Protein AF-A0A1W9TAX6-F1 (afdb_monomer)

Solvent-accessible surface area (backbone atoms only — not comparable to full-atom values): 4910 Å² total; per-residue (Å²): 118,70,64,48,60,50,52,51,51,52,51,38,55,73,51,62,48,62,41,82,57,29,85,76,37,65,71,49,41,49,52,48,48,50,50,46,39,50,47,42,65,31,92,88,66,28,56,60,71,92,80,44,52,73,70,52,48,50,52,50,30,51,52,52,43,54,49,43,63,69,45,45,76,43,75,78,28,89,76,67,66,84,77,124

Sequence (84 aa):
MKKVAVSLLETLKNEKLRIANWRKKEGTRDAVRQNIFDFLFDEKTGLPVENYKDDEVKMLSDCVFSHIYRAYPTVPSPYYEMAV

Structure (mmCIF, N/CA/C/O backbone):
data_AF-A0A1W9TAX6-F1
#
_entry.id   AF-A0A1W9TAX6-F1
#
loop_
_atom_site.group_PDB
_atom_site.id
_atom_site.type_symbol
_atom_site.label_atom_id
_atom_site.label_alt_id
_atom_site.label_comp_id
_atom_site.label_asym_id
_atom_site.label_entity_id
_atom_site.label_seq_id
_atom_site.pdbx_PDB_ins_code
_atom_site.Cartn_x
_atom_site.Cartn_y
_atom_site.Cartn_z
_atom_site.occupancy
_atom_site.B_iso_or_equiv
_atom_site.auth_seq_id
_atom_site.auth_comp_id
_atom_site.auth_asym_id
_atom_site.auth_atom_id
_atom_site.pdbx_PDB_model_num
ATOM 1 N N . MET A 1 1 ? -11.535 -6.430 8.074 1.00 51.84 1 MET A N 1
ATOM 2 C CA . MET A 1 1 ? -10.088 -6.157 8.235 1.00 51.84 1 MET A CA 1
ATOM 3 C C . MET A 1 1 ? -9.237 -6.690 7.076 1.00 51.84 1 MET A C 1
ATOM 5 O O . MET A 1 1 ? -8.583 -5.881 6.442 1.00 51.84 1 MET A O 1
ATOM 9 N N . LYS A 1 2 ? -9.288 -7.981 6.687 1.00 61.97 2 LYS A N 1
ATOM 10 C CA . LYS A 1 2 ? -8.472 -8.487 5.549 1.00 61.97 2 LYS A CA 1
ATOM 11 C C . LYS A 1 2 ? -8.809 -7.869 4.177 1.00 61.97 2 LYS A C 1
ATOM 13 O O . LYS A 1 2 ? -7.929 -7.734 3.341 1.00 61.97 2 LYS A O 1
ATOM 18 N N . LYS A 1 3 ? -10.067 -7.471 3.957 1.00 73.19 3 LYS A N 1
ATOM 19 C CA . LYS A 1 3 ? -10.554 -6.951 2.665 1.00 73.19 3 LYS A CA 1
ATOM 20 C C . LYS A 1 3 ? -9.867 -5.647 2.226 1.00 73.19 3 LYS A C 1
ATOM 22 O O . LYS A 1 3 ? -9.549 -5.519 1.053 1.00 73.19 3 LYS A O 1
ATOM 27 N N . VAL A 1 4 ? -9.589 -4.735 3.163 1.00 74.81 4 VAL A N 1
ATOM 28 C CA . VAL A 1 4 ? -8.911 -3.452 2.885 1.00 74.81 4 VAL A CA 1
ATOM 29 C C . VAL A 1 4 ? -7.478 -3.700 2.410 1.00 74.81 4 VAL A C 1
ATOM 31 O O . VAL A 1 4 ? -7.082 -3.215 1.358 1.00 74.81 4 VAL A O 1
ATOM 34 N N . ALA A 1 5 ? -6.732 -4.550 3.123 1.00 73.69 5 ALA A N 1
ATOM 35 C CA . ALA A 1 5 ? -5.362 -4.904 2.752 1.00 73.69 5 ALA A CA 1
ATOM 36 C C . ALA A 1 5 ? -5.278 -5.635 1.399 1.00 73.69 5 ALA A C 1
ATOM 38 O O . ALA A 1 5 ? -4.353 -5.393 0.626 1.00 73.69 5 ALA A O 1
ATOM 39 N N . VAL A 1 6 ? -6.243 -6.514 1.098 1.00 77.44 6 VAL A N 1
ATOM 40 C CA . VAL A 1 6 ? -6.323 -7.194 -0.205 1.00 77.44 6 VAL A CA 1
ATOM 41 C C . VAL A 1 6 ? -6.627 -6.193 -1.320 1.00 77.44 6 VAL A C 1
ATOM 43 O O . VAL A 1 6 ? -5.899 -6.174 -2.307 1.00 77.44 6 VAL A O 1
ATOM 46 N N . SER A 1 7 ? -7.613 -5.310 -1.131 1.00 82.31 7 SER A N 1
ATOM 47 C CA . SER A 1 7 ? -7.961 -4.287 -2.125 1.00 82.31 7 SER A CA 1
ATOM 48 C C . SER A 1 7 ? -6.791 -3.342 -2.404 1.00 82.31 7 SER A C 1
ATOM 50 O O . SER A 1 7 ? -6.499 -3.062 -3.562 1.00 82.31 7 SER A O 1
ATOM 52 N N . LEU A 1 8 ? -6.081 -2.903 -1.360 1.00 83.56 8 LEU A N 1
ATOM 53 C CA . LEU A 1 8 ? -4.872 -2.092 -1.493 1.00 83.56 8 LEU A CA 1
ATOM 54 C C . LEU A 1 8 ? -3.813 -2.806 -2.340 1.00 83.56 8 LEU A C 1
ATOM 56 O O . LEU A 1 8 ? -3.237 -2.231 -3.263 1.00 83.56 8 LEU A O 1
ATOM 60 N N . LEU A 1 9 ? -3.556 -4.079 -2.036 1.00 82.19 9 LEU A N 1
ATOM 61 C CA . LEU A 1 9 ? -2.570 -4.868 -2.762 1.00 82.19 9 LEU A CA 1
ATOM 62 C C . LEU A 1 9 ? -2.954 -5.040 -4.240 1.00 82.19 9 LEU A C 1
ATOM 64 O O . LEU A 1 9 ? -2.078 -4.985 -5.101 1.00 82.19 9 LEU A O 1
ATOM 68 N N . GLU A 1 10 ? -4.234 -5.241 -4.548 1.00 83.69 10 GLU A N 1
ATOM 69 C CA . GLU A 1 10 ? -4.735 -5.331 -5.924 1.00 83.69 10 GLU A CA 1
ATOM 70 C C . GLU A 1 10 ? -4.581 -4.013 -6.694 1.00 83.69 10 GLU A C 1
ATOM 72 O O . GLU A 1 10 ? -4.130 -4.032 -7.844 1.00 83.69 10 GLU A O 1
ATOM 77 N N . THR A 1 11 ? -4.868 -2.873 -6.057 1.00 85.00 11 THR A N 1
ATOM 78 C CA . THR A 1 11 ? -4.630 -1.538 -6.629 1.00 85.00 11 THR A CA 1
ATOM 79 C C . THR A 1 11 ? -3.147 -1.346 -6.948 1.00 85.00 11 THR A C 1
ATOM 81 O O . THR A 1 11 ? -2.769 -1.058 -8.086 1.00 85.00 11 THR A O 1
ATOM 84 N N . LEU A 1 12 ? -2.269 -1.630 -5.981 1.00 84.00 12 LEU A N 1
ATOM 85 C CA . LEU A 1 12 ? -0.822 -1.501 -6.159 1.00 84.00 12 LEU A CA 1
ATOM 86 C C . LEU A 1 12 ? -0.281 -2.421 -7.260 1.00 84.00 12 LEU A C 1
ATOM 88 O O . LEU A 1 12 ? 0.577 -1.998 -8.037 1.00 84.00 12 LEU A O 1
ATOM 92 N N . LYS A 1 13 ? -0.789 -3.657 -7.361 1.00 81.62 13 LYS A N 1
ATOM 93 C CA . LYS A 1 13 ? -0.438 -4.619 -8.421 1.00 81.62 13 LYS A CA 1
ATOM 94 C C . LYS A 1 13 ? -0.843 -4.147 -9.815 1.00 81.62 13 LYS A C 1
ATOM 96 O O . LYS A 1 13 ? -0.127 -4.444 -10.770 1.00 81.62 13 LYS A O 1
ATOM 101 N N . ASN A 1 14 ? -1.970 -3.449 -9.945 1.00 81.81 14 ASN A N 1
ATOM 102 C CA . ASN A 1 14 ? -2.447 -2.942 -11.232 1.00 81.81 14 ASN A CA 1
ATOM 103 C C . ASN A 1 14 ? -1.772 -1.635 -11.655 1.00 81.81 14 ASN A C 1
ATOM 105 O O . ASN A 1 14 ? -1.650 -1.388 -12.853 1.00 81.81 14 ASN A O 1
ATOM 109 N N . GLU A 1 15 ? -1.288 -0.840 -10.701 1.00 81.69 15 GLU A N 1
ATOM 110 C CA . GLU A 1 15 ? -0.690 0.465 -10.980 1.00 81.69 15 GLU A CA 1
ATOM 111 C C . GLU A 1 15 ? 0.819 0.495 -10.712 1.00 81.69 15 GLU A C 1
ATOM 113 O O . GLU A 1 15 ? 1.641 0.301 -11.610 1.00 81.69 15 GLU A O 1
ATOM 118 N N . LYS A 1 16 ? 1.211 0.774 -9.464 1.00 75.69 16 LYS A N 1
ATOM 119 C CA . LYS A 1 16 ? 2.575 1.195 -9.121 1.00 75.69 16 LYS A CA 1
ATOM 120 C C . LYS A 1 16 ? 3.597 0.061 -9.212 1.00 75.69 16 LYS A C 1
ATOM 122 O O . LYS A 1 16 ? 4.741 0.306 -9.589 1.00 75.69 16 LYS A O 1
ATOM 127 N N . LEU A 1 17 ? 3.198 -1.177 -8.917 1.00 78.75 17 LEU A N 1
ATOM 128 C CA . LEU A 1 17 ? 4.087 -2.343 -8.963 1.00 78.75 17 LEU A CA 1
ATOM 129 C C . LEU A 1 17 ? 4.357 -2.838 -10.392 1.00 78.75 17 LEU A C 1
ATOM 131 O O . LEU A 1 17 ? 5.319 -3.576 -10.598 1.00 78.75 17 LEU A O 1
ATOM 135 N N . ARG A 1 18 ? 3.570 -2.403 -11.390 1.00 77.81 18 ARG A N 1
ATOM 136 C CA . ARG A 1 18 ? 3.867 -2.658 -12.813 1.00 77.81 18 ARG A CA 1
ATOM 137 C C . ARG A 1 18 ? 5.051 -1.847 -13.325 1.00 77.81 18 ARG A C 1
ATOM 139 O O . ARG A 1 18 ? 5.604 -2.162 -14.378 1.00 77.81 18 ARG A O 1
ATOM 146 N N . ILE A 1 19 ? 5.451 -0.803 -12.602 1.00 80.25 19 ILE A N 1
ATOM 147 C CA . ILE A 1 19 ? 6.594 0.012 -12.990 1.00 80.25 19 ILE A CA 1
ATOM 148 C C . ILE A 1 19 ? 7.861 -0.829 -12.808 1.00 80.25 19 ILE A C 1
ATOM 150 O O . ILE A 1 19 ? 8.266 -1.173 -11.694 1.00 80.25 19 ILE A O 1
ATOM 154 N N . ALA A 1 20 ? 8.511 -1.152 -13.926 1.00 71.44 20 ALA A N 1
ATOM 155 C CA . ALA A 1 20 ? 9.762 -1.894 -13.917 1.00 71.44 20 ALA A CA 1
ATOM 156 C C . ALA A 1 20 ? 10.803 -1.171 -13.049 1.00 71.44 20 ALA A C 1
ATOM 158 O O . ALA A 1 20 ? 11.056 0.025 -13.214 1.00 71.44 20 ALA A O 1
ATOM 159 N N . ASN A 1 21 ? 11.429 -1.910 -12.131 1.00 76.12 21 ASN A N 1
ATOM 160 C CA . ASN A 1 21 ? 12.397 -1.371 -11.175 1.00 76.12 21 ASN A CA 1
ATOM 161 C C . ASN A 1 21 ? 11.852 -0.232 -10.288 1.00 76.12 21 ASN A C 1
ATOM 163 O O . ASN A 1 21 ? 12.623 0.646 -9.898 1.00 76.12 21 ASN A O 1
ATOM 167 N N . TRP A 1 22 ? 10.564 -0.242 -9.921 1.00 82.62 22 TRP A N 1
ATOM 168 C CA . TRP A 1 22 ? 9.971 0.771 -9.033 1.00 82.62 22 TRP A CA 1
ATOM 169 C C . TRP A 1 22 ? 10.767 0.992 -7.732 1.00 82.62 22 TRP A C 1
ATOM 171 O O . TRP A 1 22 ? 10.861 2.116 -7.253 1.00 82.62 22 TRP A O 1
ATOM 181 N N . ARG A 1 23 ? 11.431 -0.051 -7.209 1.00 81.50 23 ARG A N 1
ATOM 182 C CA . ARG A 1 23 ? 12.308 0.031 -6.024 1.00 81.50 23 ARG A CA 1
ATOM 183 C C . ARG A 1 23 ? 13.600 0.825 -6.245 1.00 81.50 23 ARG A C 1
ATOM 185 O O . ARG A 1 23 ? 14.167 1.319 -5.277 1.00 81.50 23 ARG A O 1
ATOM 192 N N . LYS A 1 24 ? 14.081 0.933 -7.490 1.00 82.38 24 LYS A N 1
ATOM 193 C CA . LYS A 1 24 ? 15.307 1.677 -7.833 1.00 82.38 24 LYS A CA 1
ATOM 194 C C . LYS A 1 24 ? 15.057 3.172 -8.001 1.00 82.38 24 LYS A C 1
ATOM 196 O O . LYS A 1 24 ? 15.977 3.961 -7.826 1.00 82.38 24 LYS A O 1
ATOM 201 N N . LYS A 1 25 ? 13.837 3.560 -8.377 1.00 85.69 25 LYS A N 1
ATOM 202 C CA . LYS A 1 25 ? 13.465 4.962 -8.563 1.00 85.69 25 LYS A CA 1
ATOM 203 C C . LYS A 1 25 ? 12.871 5.491 -7.270 1.00 85.69 25 LYS A C 1
ATOM 205 O O . LYS A 1 25 ? 11.772 5.094 -6.897 1.00 85.69 25 LYS A O 1
ATOM 210 N N . GLU A 1 26 ? 13.572 6.415 -6.622 1.00 84.62 26 GLU A N 1
ATOM 211 C CA . GLU A 1 26 ? 13.113 7.006 -5.363 1.00 84.62 26 GLU A CA 1
ATOM 212 C C . GLU A 1 26 ? 11.706 7.601 -5.480 1.00 84.62 26 GLU A C 1
ATOM 214 O O . GLU A 1 26 ? 10.855 7.272 -4.664 1.00 84.62 26 GLU A O 1
ATOM 219 N N . GLY A 1 27 ? 11.415 8.348 -6.551 1.00 85.75 27 GLY A N 1
ATOM 220 C CA . GLY A 1 27 ? 10.079 8.913 -6.763 1.00 85.75 27 GLY A CA 1
ATOM 221 C C . GLY A 1 27 ? 8.976 7.859 -6.909 1.00 85.75 27 GLY A C 1
ATOM 222 O O . GLY A 1 27 ? 7.861 8.062 -6.443 1.00 85.75 27 GLY A O 1
ATOM 223 N N . THR A 1 28 ? 9.267 6.697 -7.507 1.00 84.69 28 THR A N 1
ATOM 224 C CA . THR A 1 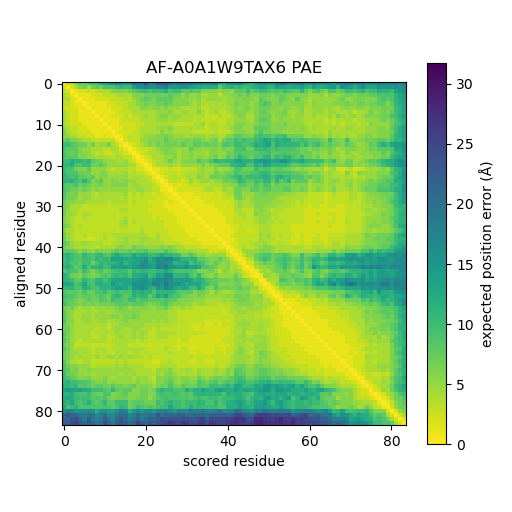28 ? 8.276 5.613 -7.606 1.00 84.69 28 THR A CA 1
ATOM 225 C C . THR A 1 28 ? 8.115 4.881 -6.276 1.00 84.69 28 THR A C 1
ATOM 227 O O . THR A 1 28 ? 6.999 4.530 -5.903 1.00 84.69 28 THR A O 1
ATOM 230 N N . ARG A 1 29 ? 9.212 4.681 -5.537 1.00 87.81 29 ARG A N 1
ATOM 231 C CA . ARG A 1 29 ? 9.197 4.102 -4.189 1.00 87.81 29 ARG A CA 1
ATOM 232 C C . ARG A 1 29 ? 8.392 4.965 -3.218 1.00 87.81 29 ARG A C 1
ATOM 234 O O . ARG A 1 29 ? 7.569 4.429 -2.481 1.00 87.81 29 ARG A O 1
ATOM 241 N N . ASP A 1 30 ? 8.620 6.273 -3.240 1.00 88.12 30 ASP A N 1
ATOM 242 C CA . ASP A 1 30 ? 7.914 7.222 -2.382 1.00 88.12 30 ASP A CA 1
ATOM 243 C C . ASP A 1 30 ? 6.427 7.289 -2.744 1.00 88.12 30 ASP A C 1
ATOM 245 O O . ASP A 1 30 ? 5.576 7.137 -1.873 1.00 88.12 30 ASP A O 1
ATOM 249 N N . ALA A 1 31 ? 6.10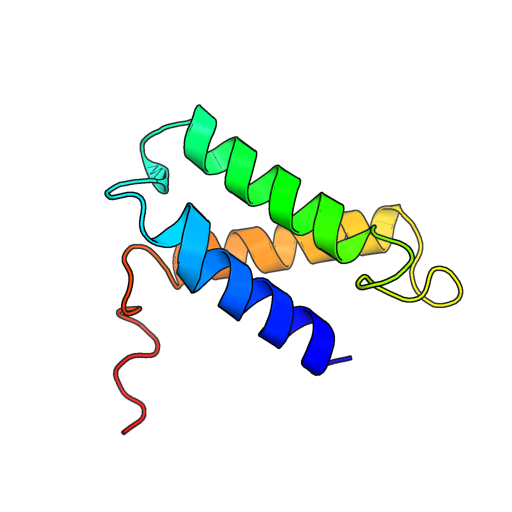5 7.320 -4.044 1.00 87.50 31 ALA A N 1
ATOM 250 C CA . ALA A 1 31 ? 4.723 7.261 -4.516 1.00 87.50 31 ALA A CA 1
ATOM 251 C C . ALA A 1 31 ? 3.980 5.987 -4.072 1.00 87.50 31 ALA A C 1
ATOM 253 O O . ALA A 1 31 ? 2.787 6.049 -3.791 1.00 87.50 31 ALA A O 1
ATOM 254 N N . VAL A 1 32 ? 4.651 4.828 -3.998 1.00 87.56 32 VAL A N 1
ATOM 255 C CA . VAL A 1 32 ? 4.051 3.593 -3.452 1.00 87.56 32 VA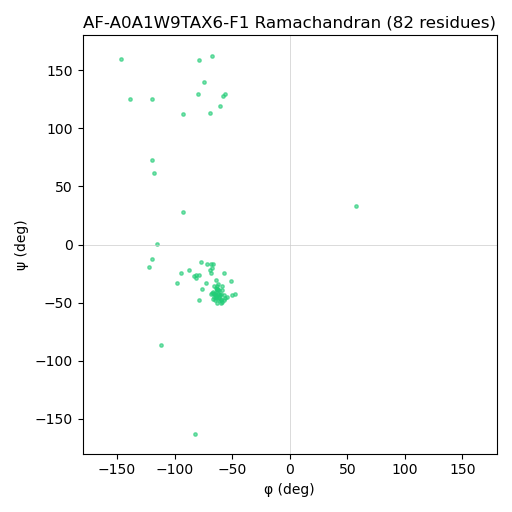L A CA 1
ATOM 256 C C . VAL A 1 32 ? 3.763 3.746 -1.961 1.00 87.56 32 VAL A C 1
ATOM 258 O O . VAL A 1 32 ? 2.680 3.383 -1.510 1.00 87.56 32 VAL A O 1
ATOM 261 N N . ARG A 1 33 ? 4.713 4.290 -1.195 1.00 87.94 33 ARG A N 1
ATOM 262 C CA . ARG A 1 33 ? 4.555 4.487 0.251 1.00 87.94 33 ARG A CA 1
ATOM 263 C C . ARG A 1 33 ? 3.435 5.478 0.566 1.00 87.94 33 ARG A C 1
ATOM 265 O O . ARG A 1 33 ? 2.608 5.189 1.425 1.00 87.94 33 ARG A O 1
ATOM 272 N N . GLN A 1 34 ? 3.386 6.600 -0.151 1.00 88.62 34 GLN A N 1
ATOM 273 C CA . GLN A 1 34 ? 2.314 7.585 -0.025 1.00 88.62 34 GLN A CA 1
ATOM 274 C C . GLN A 1 34 ? 0.960 6.984 -0.388 1.00 88.62 34 GLN A C 1
ATOM 276 O O . GLN A 1 34 ? 0.014 7.167 0.360 1.00 88.62 34 GLN A O 1
ATOM 281 N N . ASN A 1 35 ? 0.869 6.218 -1.478 1.00 88.38 35 ASN A N 1
ATOM 282 C CA . ASN A 1 35 ? -0.392 5.599 -1.883 1.00 88.38 35 ASN A CA 1
ATOM 283 C C . ASN A 1 35 ? -0.906 4.577 -0.852 1.00 88.38 35 ASN A C 1
ATOM 285 O O . ASN A 1 35 ? -2.100 4.531 -0.595 1.00 88.38 35 ASN A O 1
ATOM 289 N N . ILE A 1 36 ? -0.013 3.804 -0.218 1.00 88.06 36 ILE A N 1
ATOM 290 C CA . ILE A 1 36 ? -0.375 2.907 0.893 1.00 88.06 36 ILE A CA 1
ATOM 291 C C . ILE A 1 36 ? -0.932 3.696 2.077 1.00 88.06 36 ILE A C 1
ATOM 293 O O . ILE A 1 36 ? -1.958 3.312 2.630 1.00 88.06 36 ILE A O 1
ATOM 297 N N . PHE A 1 37 ? -0.250 4.775 2.466 1.00 87.19 37 PHE A N 1
ATOM 298 C CA . PHE A 1 37 ? -0.683 5.610 3.581 1.00 87.19 37 PHE A CA 1
ATOM 299 C C . PHE A 1 37 ? -2.037 6.260 3.293 1.00 87.19 37 PHE A C 1
ATOM 301 O O . PHE A 1 37 ? -2.954 6.112 4.089 1.00 87.19 37 PHE A O 1
ATOM 308 N N . ASP A 1 38 ? -2.177 6.896 2.130 1.00 86.44 38 ASP A N 1
ATOM 309 C CA . ASP A 1 38 ? -3.407 7.547 1.675 1.00 86.44 38 ASP A CA 1
ATOM 310 C C . ASP A 1 38 ? -4.585 6.563 1.652 1.00 86.44 38 ASP A C 1
ATOM 312 O O . ASP A 1 38 ? -5.625 6.835 2.236 1.00 86.44 38 ASP A O 1
ATOM 316 N N . PHE A 1 39 ? -4.387 5.355 1.117 1.00 85.44 39 PHE A N 1
ATOM 317 C CA . PHE A 1 39 ? -5.430 4.328 1.081 1.00 85.44 39 PHE A CA 1
ATOM 318 C C . PHE A 1 39 ? -5.835 3.823 2.471 1.00 85.44 39 PHE A C 1
ATOM 320 O O . PHE A 1 39 ? -6.993 3.485 2.693 1.00 85.44 39 PHE A O 1
ATOM 327 N N . LEU A 1 40 ? -4.890 3.713 3.410 1.00 82.94 40 LEU A N 1
ATOM 328 C CA . LEU A 1 40 ? -5.190 3.275 4.776 1.00 82.94 40 LEU A CA 1
ATOM 329 C C . LEU A 1 40 ? -5.797 4.393 5.630 1.00 82.94 40 LEU A C 1
ATOM 331 O O . LEU A 1 40 ? -6.529 4.083 6.570 1.00 82.94 40 LEU A O 1
ATOM 335 N N . PHE A 1 41 ? -5.495 5.648 5.301 1.00 82.44 41 PHE A N 1
ATOM 336 C CA . PHE A 1 41 ? -5.987 6.846 5.976 1.00 82.44 41 PHE A CA 1
ATOM 337 C C . PHE A 1 41 ? -7.329 7.347 5.415 1.00 82.44 41 PHE A C 1
ATOM 339 O O . PHE A 1 41 ? -8.050 8.059 6.105 1.00 82.44 41 PHE A O 1
ATOM 346 N N . ASP A 1 42 ? -7.676 6.978 4.180 1.00 83.00 42 ASP A N 1
ATOM 347 C CA . ASP A 1 42 ? -8.906 7.402 3.511 1.00 83.00 42 ASP A CA 1
ATOM 348 C C . ASP A 1 42 ? -10.162 7.004 4.304 1.00 83.00 42 ASP A C 1
ATOM 350 O O . ASP A 1 42 ? -10.379 5.838 4.632 1.00 83.00 42 ASP A O 1
ATOM 354 N N . GLU A 1 43 ? -11.041 7.972 4.567 1.00 67.88 43 GLU A N 1
ATOM 355 C CA . GLU A 1 43 ? -12.234 7.778 5.403 1.00 67.88 43 GLU A CA 1
ATOM 356 C C . GLU A 1 43 ? -13.292 6.852 4.768 1.00 67.88 43 GLU A C 1
ATOM 358 O O . GLU A 1 43 ? -14.184 6.363 5.463 1.00 67.88 43 GLU A O 1
ATOM 363 N N . LYS A 1 44 ? -13.229 6.601 3.450 1.00 67.44 44 LYS A N 1
ATOM 364 C CA . LYS A 1 44 ? -14.206 5.765 2.727 1.00 67.44 44 LYS A CA 1
ATOM 365 C C . LYS A 1 44 ? -13.733 4.333 2.514 1.00 67.44 44 LYS A C 1
ATOM 367 O O . LYS A 1 44 ? -14.560 3.421 2.454 1.00 67.44 44 LYS A O 1
ATOM 372 N N . THR A 1 45 ? -12.433 4.137 2.329 1.00 67.88 45 THR A N 1
ATOM 373 C CA . THR A 1 45 ? -11.832 2.861 1.914 1.00 67.88 45 THR A CA 1
ATOM 374 C C . THR A 1 45 ? -10.794 2.326 2.897 1.00 67.88 45 THR A C 1
ATOM 376 O O . THR A 1 45 ? -10.522 1.120 2.887 1.00 67.88 45 THR A O 1
ATOM 379 N N . GLY A 1 46 ? -10.2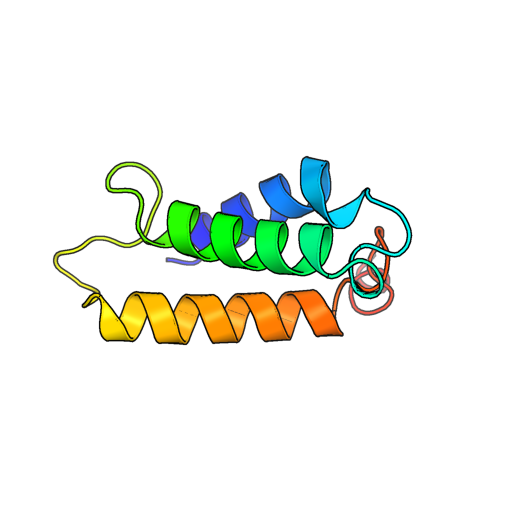64 3.195 3.756 1.00 70.75 46 GLY A N 1
ATOM 380 C CA . GLY A 1 46 ? -9.220 2.911 4.723 1.00 70.75 46 GLY A CA 1
ATOM 381 C C . GLY A 1 46 ? -9.720 2.283 6.016 1.00 70.75 46 GLY A C 1
ATOM 382 O O . GLY A 1 46 ? -10.792 1.675 6.105 1.00 70.75 46 GLY A O 1
ATOM 383 N N . LEU A 1 47 ? -8.865 2.338 7.029 1.00 73.62 47 LEU A N 1
ATOM 384 C CA . LEU A 1 47 ? -9.152 1.749 8.327 1.00 73.62 47 LEU A CA 1
ATOM 385 C C . LEU A 1 47 ? -10.169 2.619 9.083 1.00 73.62 47 LEU A C 1
ATOM 387 O O . LEU A 1 47 ? -10.065 3.841 9.046 1.00 73.62 47 LEU A O 1
ATOM 391 N N . PRO A 1 48 ? -11.144 2.019 9.791 1.00 72.44 48 PRO A N 1
ATOM 392 C CA . PRO A 1 48 ? -12.101 2.796 10.566 1.00 72.44 48 PRO A CA 1
ATOM 393 C C . PRO A 1 48 ? -11.361 3.613 11.631 1.00 72.44 48 PRO A C 1
ATOM 395 O O . PRO A 1 48 ? -10.721 3.038 12.514 1.00 72.44 48 PRO A O 1
ATOM 398 N N . VAL A 1 49 ? -11.482 4.940 11.546 1.00 67.56 49 VAL A N 1
ATOM 399 C CA . VAL A 1 49 ? -10.867 5.930 12.456 1.00 67.56 49 VAL A CA 1
ATOM 400 C C . VAL A 1 49 ? -11.253 5.716 13.922 1.00 67.56 49 VAL A C 1
ATOM 402 O O . VAL A 1 49 ? -10.511 6.062 14.833 1.00 67.56 49 VAL A O 1
ATOM 405 N N . GLU A 1 50 ? -12.395 5.070 14.162 1.00 69.75 50 GLU A N 1
ATOM 406 C CA . GLU A 1 50 ? -12.865 4.687 15.497 1.00 69.75 50 GLU A CA 1
ATOM 407 C C . GLU A 1 50 ? -12.004 3.584 16.133 1.00 69.75 50 GLU A C 1
ATOM 409 O O . GLU A 1 50 ? -11.992 3.413 17.351 1.00 69.75 50 GLU A O 1
ATOM 414 N N . ASN A 1 51 ? -11.284 2.822 15.307 1.00 72.56 51 ASN A N 1
ATOM 415 C CA . ASN A 1 51 ? -10.608 1.592 15.697 1.00 72.56 51 ASN A CA 1
ATOM 416 C C . ASN A 1 51 ? -9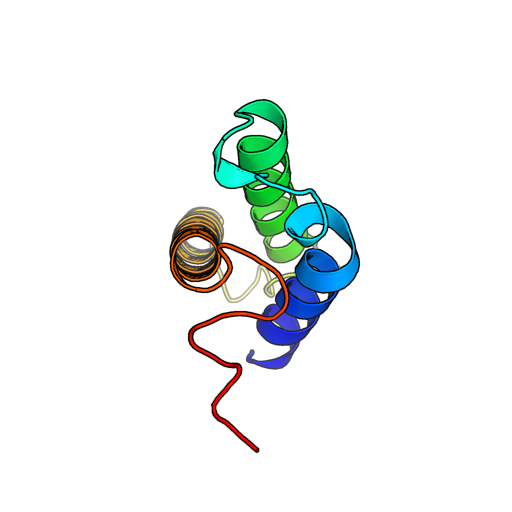.085 1.643 15.499 1.00 72.56 51 ASN A C 1
ATOM 418 O O . ASN A 1 51 ? -8.394 0.758 16.003 1.00 72.56 51 ASN A O 1
ATOM 422 N N . TYR A 1 52 ? -8.573 2.644 14.775 1.00 76.38 52 TYR A N 1
ATOM 423 C CA . TYR A 1 52 ? -7.152 2.834 14.486 1.00 76.3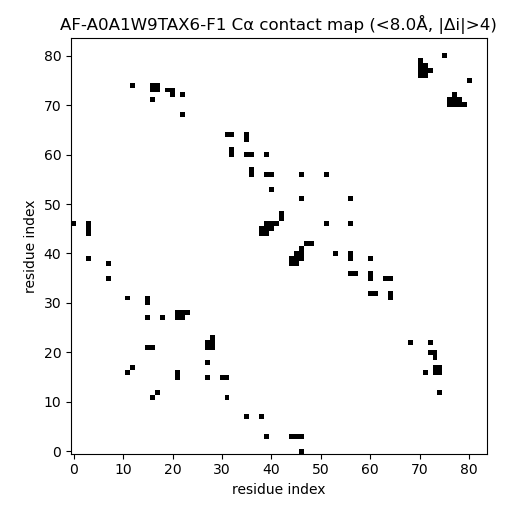8 52 TYR A CA 1
ATOM 424 C C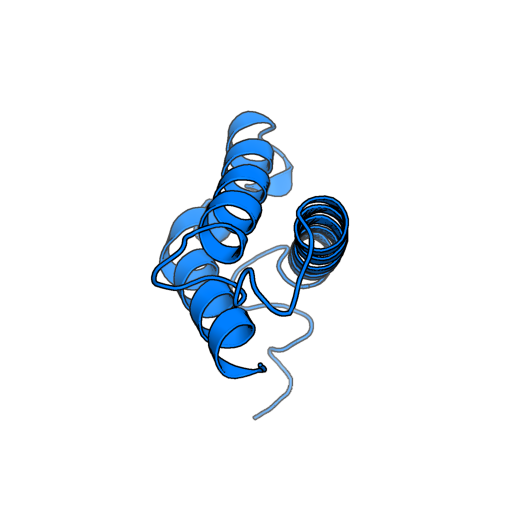 . TYR A 1 52 ? -6.784 4.312 14.612 1.00 76.38 52 TYR A C 1
ATOM 426 O O . TYR A 1 52 ? -7.382 5.163 13.962 1.00 76.38 52 TYR A O 1
ATOM 434 N N . LYS A 1 53 ? -5.779 4.607 15.440 1.00 79.38 53 LYS A N 1
ATOM 435 C CA . LYS A 1 53 ? -5.217 5.958 15.577 1.00 79.38 53 LYS A CA 1
ATOM 436 C C . LYS A 1 53 ? -4.267 6.261 14.423 1.00 79.38 53 LYS A C 1
ATOM 438 O O . LYS A 1 53 ? -3.687 5.339 13.856 1.00 79.38 53 LYS A O 1
ATOM 443 N N . ASP A 1 54 ? -4.012 7.535 14.156 1.00 80.06 54 ASP A N 1
ATOM 444 C CA . ASP A 1 54 ? -3.068 7.996 13.131 1.00 80.06 54 ASP A CA 1
ATOM 445 C C . ASP A 1 54 ? -1.691 7.312 13.225 1.00 80.06 54 ASP A C 1
ATOM 447 O O . ASP A 1 54 ? -1.144 6.854 12.219 1.00 80.06 54 ASP A O 1
ATOM 451 N N . ASP A 1 55 ? -1.146 7.168 14.439 1.00 82.19 55 ASP A N 1
ATOM 452 C CA . ASP A 1 55 ? 0.116 6.455 14.675 1.00 82.19 55 ASP A CA 1
ATOM 453 C C . ASP A 1 55 ? 0.038 4.969 14.290 1.00 82.19 55 ASP A C 1
ATOM 455 O O . ASP A 1 55 ? 0.968 4.434 13.684 1.00 82.19 55 ASP A O 1
ATOM 459 N N . GLU A 1 56 ? -1.086 4.305 14.570 1.00 84.19 56 GLU A N 1
ATOM 460 C CA . GLU A 1 56 ? -1.303 2.901 14.200 1.00 84.19 56 GLU A CA 1
ATOM 461 C C . GLU A 1 56 ? -1.426 2.749 12.683 1.00 84.19 56 GLU A C 1
ATOM 463 O O . GLU A 1 56 ? -0.817 1.853 12.098 1.00 84.19 56 GLU A O 1
ATOM 468 N N . VAL A 1 57 ? -2.156 3.654 12.024 1.00 83.38 57 VAL A N 1
ATOM 469 C CA . VAL A 1 57 ? -2.279 3.689 10.559 1.00 83.38 57 VAL A CA 1
ATOM 470 C C . VAL A 1 57 ? -0.904 3.865 9.923 1.00 83.38 57 VAL A C 1
ATOM 472 O O . VAL A 1 57 ? -0.564 3.157 8.971 1.00 83.38 57 VAL A O 1
ATOM 475 N N . LYS A 1 58 ? -0.064 4.739 10.481 1.00 85.25 58 LYS A N 1
ATOM 476 C CA . LYS A 1 58 ? 1.313 4.939 10.024 1.00 85.25 58 LYS A CA 1
ATOM 477 C C . LYS A 1 58 ? 2.171 3.684 10.211 1.00 85.25 58 LYS A C 1
ATOM 479 O O . LYS A 1 58 ? 2.871 3.291 9.277 1.00 85.25 58 LYS A O 1
ATOM 484 N N . MET A 1 59 ? 2.101 3.027 11.371 1.00 86.56 59 MET A N 1
ATOM 485 C CA . MET A 1 59 ? 2.828 1.775 11.629 1.00 86.56 59 MET A CA 1
ATOM 486 C C . MET A 1 59 ? 2.383 0.644 10.692 1.00 86.56 59 MET A C 1
ATOM 488 O O . MET A 1 59 ? 3.219 -0.079 10.144 1.00 86.56 59 MET A O 1
ATOM 492 N N . LEU A 1 60 ? 1.075 0.509 10.464 1.00 85.44 60 LEU A N 1
ATOM 493 C CA . LEU A 1 60 ? 0.507 -0.470 9.538 1.00 85.44 60 LEU A CA 1
ATOM 494 C C . LEU A 1 60 ? 0.926 -0.182 8.098 1.00 85.44 60 LEU A C 1
ATOM 496 O O . LEU A 1 60 ? 1.326 -1.104 7.388 1.00 85.44 60 LEU A O 1
ATOM 500 N N . SER A 1 61 ? 0.908 1.087 7.690 1.00 87.25 61 SER A N 1
ATOM 501 C CA . SER A 1 61 ? 1.382 1.523 6.374 1.00 87.25 61 SER A CA 1
ATOM 502 C C . SER A 1 61 ? 2.835 1.117 6.144 1.00 87.25 61 SER A C 1
ATOM 504 O O . SER A 1 61 ? 3.171 0.589 5.085 1.00 87.25 61 SER A O 1
ATOM 506 N N . ASP A 1 62 ? 3.694 1.299 7.149 1.00 88.75 62 ASP A N 1
ATOM 507 C CA . ASP A 1 62 ? 5.104 0.919 7.067 1.00 88.75 62 ASP A CA 1
ATOM 508 C C . ASP A 1 62 ? 5.289 -0.606 6.999 1.00 88.75 62 ASP A C 1
ATOM 510 O O . ASP A 1 62 ? 6.044 -1.110 6.164 1.00 88.75 62 ASP A O 1
ATOM 514 N N . CYS A 1 63 ? 4.521 -1.365 7.790 1.00 88.06 63 CYS A N 1
ATOM 515 C CA . CYS A 1 63 ? 4.497 -2.828 7.713 1.00 88.06 63 CYS A CA 1
ATOM 516 C C . CYS A 1 63 ? 4.063 -3.333 6.330 1.00 88.06 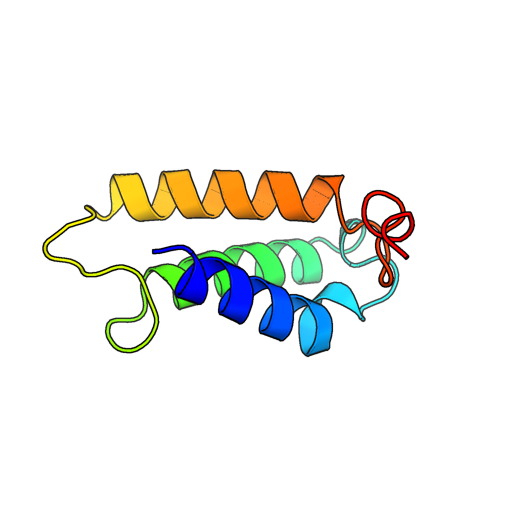63 CYS A C 1
ATOM 518 O O . CYS A 1 63 ? 4.712 -4.217 5.763 1.00 88.06 63 CYS A O 1
ATOM 520 N N . VAL A 1 64 ? 2.989 -2.771 5.767 1.00 86.19 64 VAL A N 1
ATOM 521 C CA . VAL A 1 64 ? 2.494 -3.127 4.429 1.00 86.19 64 VAL A CA 1
ATOM 522 C C . VAL A 1 64 ? 3.523 -2.753 3.368 1.00 86.19 64 VAL A C 1
ATOM 524 O O . VAL A 1 64 ? 3.823 -3.567 2.494 1.00 86.19 64 VAL A O 1
ATOM 527 N N . PHE A 1 65 ? 4.120 -1.566 3.462 1.00 88.50 65 PHE A N 1
ATOM 528 C CA . PHE A 1 65 ? 5.174 -1.139 2.550 1.00 88.50 65 PHE A CA 1
ATOM 529 C C . PHE A 1 65 ? 6.382 -2.078 2.604 1.00 88.50 65 PHE A C 1
ATOM 531 O O . PHE A 1 65 ? 6.843 -2.529 1.559 1.00 88.50 65 PHE A O 1
ATOM 538 N N . SER A 1 66 ? 6.863 -2.432 3.797 1.00 88.75 66 SER A N 1
ATOM 539 C CA . SER A 1 66 ? 7.983 -3.361 3.983 1.00 88.75 66 SER A CA 1
ATOM 540 C C . SER A 1 66 ? 7.668 -4.749 3.414 1.00 88.75 66 SER A C 1
ATOM 542 O O . SER A 1 66 ? 8.480 -5.340 2.690 1.00 88.75 66 SER A O 1
ATOM 544 N N . HIS A 1 67 ? 6.446 -5.237 3.648 1.00 86.31 67 HIS A N 1
ATOM 545 C CA . HIS A 1 67 ? 5.961 -6.476 3.055 1.00 86.31 67 HIS A CA 1
ATOM 546 C C . HIS A 1 67 ? 5.978 -6.410 1.525 1.00 86.31 67 HIS A C 1
ATOM 548 O O . HIS A 1 67 ? 6.542 -7.295 0.884 1.00 86.31 67 HIS A O 1
ATOM 554 N N . ILE A 1 68 ? 5.427 -5.350 0.929 1.00 84.38 68 ILE A N 1
ATOM 555 C CA . ILE A 1 68 ? 5.371 -5.188 -0.527 1.00 84.38 68 ILE A CA 1
ATOM 556 C C . ILE A 1 68 ? 6.763 -5.013 -1.128 1.00 84.38 68 ILE A C 1
ATOM 558 O O . ILE A 1 68 ? 7.086 -5.629 -2.141 1.00 84.38 68 ILE A O 1
ATOM 562 N N . TYR A 1 69 ? 7.623 -4.241 -0.476 1.00 85.69 69 TYR A N 1
ATOM 563 C CA . TYR A 1 69 ? 9.000 -4.028 -0.894 1.00 85.69 69 TYR A CA 1
ATOM 564 C C . TYR A 1 69 ? 9.790 -5.342 -0.965 1.00 85.69 69 TYR A C 1
ATOM 566 O O . TYR A 1 69 ? 10.584 -5.544 -1.892 1.00 85.69 69 TYR A O 1
ATOM 574 N N . ARG A 1 70 ? 9.557 -6.253 -0.010 1.00 84.75 70 ARG A N 1
ATOM 575 C CA . ARG A 1 70 ? 10.189 -7.576 0.029 1.00 84.75 70 ARG A CA 1
ATOM 576 C C . ARG A 1 70 ? 9.530 -8.568 -0.927 1.00 84.75 70 ARG A C 1
ATOM 578 O O . ARG A 1 70 ? 10.245 -9.244 -1.661 1.00 84.75 70 ARG A O 1
ATOM 585 N N . ALA A 1 71 ? 8.203 -8.661 -0.907 1.00 84.50 71 ALA A N 1
ATOM 586 C CA . ALA A 1 71 ? 7.438 -9.681 -1.615 1.00 84.50 71 ALA A CA 1
ATOM 587 C C . ALA A 1 71 ? 7.214 -9.365 -3.098 1.00 84.50 71 ALA A C 1
ATOM 589 O O . ALA A 1 71 ? 7.126 -10.288 -3.903 1.00 84.50 71 ALA A O 1
ATOM 590 N N . TYR A 1 72 ? 7.168 -8.090 -3.486 1.00 81.75 72 TYR A N 1
ATOM 591 C CA . TYR A 1 72 ? 6.891 -7.658 -4.860 1.00 81.75 72 TYR A CA 1
ATOM 592 C C . TYR A 1 72 ? 8.059 -6.875 -5.495 1.00 81.75 72 TYR A C 1
ATOM 594 O O . TYR A 1 72 ? 7.899 -5.720 -5.903 1.00 81.75 72 TYR A O 1
ATOM 602 N N . PRO A 1 73 ? 9.249 -7.504 -5.646 1.00 78.38 73 PRO A N 1
ATOM 603 C CA . PRO A 1 73 ? 10.295 -7.046 -6.558 1.00 78.38 73 PRO A CA 1
ATOM 604 C C . PRO A 1 73 ? 9.827 -6.696 -7.958 1.00 78.38 73 PRO A C 1
ATOM 606 O O . PRO A 1 73 ? 10.295 -5.734 -8.568 1.00 78.38 73 PRO A O 1
ATOM 609 N N . THR A 1 74 ? 8.957 -7.564 -8.438 1.00 76.25 74 THR A N 1
ATOM 610 C CA . THR A 1 74 ? 8.443 -7.721 -9.780 1.00 76.25 74 THR A CA 1
ATOM 611 C C . THR A 1 74 ? 7.007 -8.199 -9.614 1.00 76.25 74 THR A C 1
ATOM 613 O O . THR A 1 74 ? 6.622 -8.697 -8.549 1.00 76.25 74 THR A O 1
ATOM 616 N N . VAL A 1 75 ? 6.209 -8.010 -10.655 1.00 74.75 75 VAL A N 1
ATOM 617 C CA . VAL A 1 75 ? 4.870 -8.581 -10.748 1.00 74.75 75 VAL A CA 1
ATOM 618 C C . VAL A 1 75 ? 4.870 -9.481 -11.985 1.00 74.75 75 VAL A C 1
ATOM 620 O O . VAL A 1 75 ? 5.209 -8.973 -13.056 1.00 74.75 75 VAL A O 1
ATOM 623 N N . PRO A 1 76 ? 4.510 -10.771 -11.871 1.00 73.31 76 PRO A N 1
ATOM 624 C CA . PRO A 1 76 ? 4.069 -11.472 -10.658 1.00 73.31 76 PRO A CA 1
ATOM 625 C C . PRO A 1 76 ? 5.170 -11.640 -9.584 1.00 73.31 76 PRO A C 1
ATOM 627 O O . PRO A 1 76 ? 6.349 -11.359 -9.816 1.00 73.31 76 PRO A O 1
ATOM 630 N N . SER A 1 77 ? 4.738 -11.920 -8.345 1.00 72.69 77 SER A N 1
ATOM 631 C CA . SER A 1 77 ? 5.626 -11.968 -7.176 1.00 72.69 77 SER A CA 1
ATOM 632 C C . SER A 1 77 ? 6.380 -13.291 -7.115 1.00 72.69 77 SER A C 1
ATOM 634 O O . SER A 1 77 ? 5.728 -14.330 -7.028 1.00 72.69 77 SER A O 1
ATOM 636 N N . PRO A 1 78 ? 7.713 -13.264 -6.948 1.00 75.50 78 PRO A N 1
ATOM 637 C CA . PRO A 1 78 ? 8.515 -14.479 -6.837 1.00 75.50 78 PRO A CA 1
ATOM 638 C C . PRO A 1 78 ? 8.231 -15.295 -5.564 1.00 75.50 78 PRO A C 1
ATOM 640 O O . PRO A 1 78 ? 8.612 -16.456 -5.492 1.00 75.50 78 PRO A O 1
ATOM 643 N N . TYR A 1 79 ? 7.585 -14.709 -4.546 1.00 72.25 79 TYR A N 1
ATOM 644 C CA . TYR A 1 79 ? 7.270 -15.391 -3.281 1.00 72.25 79 TYR A CA 1
ATOM 645 C C . TYR A 1 79 ? 5.866 -15.997 -3.256 1.00 72.25 79 TYR A C 1
ATOM 647 O O . TYR A 1 79 ? 5.613 -16.922 -2.491 1.00 72.25 79 TYR A O 1
ATOM 655 N N . TYR A 1 80 ? 4.954 -15.459 -4.065 1.00 72.94 80 TYR A N 1
ATOM 656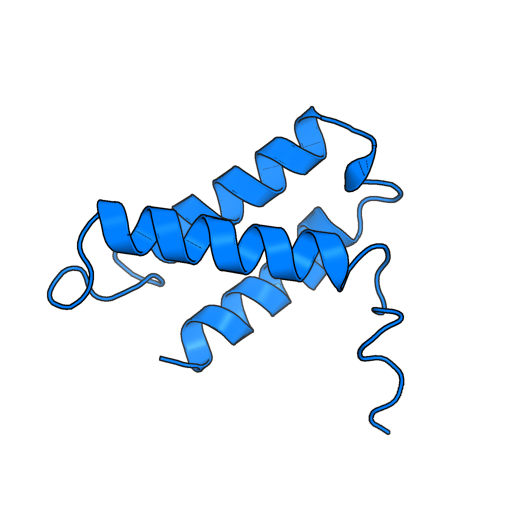 C CA . TYR A 1 80 ? 3.542 -15.842 -4.072 1.00 72.94 80 TYR A CA 1
ATOM 657 C C . TYR A 1 80 ? 3.101 -16.505 -5.385 1.00 72.94 80 TYR A C 1
ATOM 659 O O . TYR A 1 80 ? 1.946 -16.896 -5.497 1.00 72.94 80 TYR A O 1
ATOM 667 N N . GLU A 1 81 ? 4.008 -16.676 -6.355 1.00 62.50 81 GLU A N 1
ATOM 668 C CA . GLU A 1 81 ? 3.771 -17.443 -7.591 1.00 62.50 81 GLU A CA 1
ATOM 669 C C . GLU A 1 81 ? 3.596 -18.950 -7.358 1.00 62.50 81 GLU A C 1
ATOM 671 O O . GLU A 1 81 ? 3.005 -19.630 -8.188 1.00 62.50 81 GLU A O 1
ATOM 676 N N . MET A 1 82 ? 4.065 -19.483 -6.227 1.00 49.88 82 MET A N 1
ATOM 677 C CA . MET A 1 82 ? 4.090 -20.928 -5.957 1.00 49.88 82 MET A CA 1
ATOM 678 C C . MET A 1 82 ? 2.845 -21.450 -5.217 1.00 49.88 82 MET A C 1
ATOM 680 O O . MET A 1 82 ? 2.929 -22.418 -4.465 1.00 49.88 82 MET A O 1
ATOM 684 N N . ALA A 1 83 ? 1.700 -20.791 -5.394 1.00 46.16 83 ALA A N 1
ATOM 685 C CA . ALA A 1 83 ? 0.402 -21.264 -4.917 1.00 46.16 83 ALA A CA 1
ATOM 686 C C . ALA A 1 83 ? -0.535 -21.447 -6.122 1.00 46.16 83 ALA A C 1
ATOM 688 O O . ALA A 1 83 ? -1.426 -20.631 -6.355 1.00 46.16 83 ALA A O 1
ATOM 689 N N . VAL A 1 84 ? -0.268 -22.491 -6.910 1.00 42.50 84 VAL A N 1
ATOM 690 C CA . VAL A 1 84 ? -1.201 -23.089 -7.880 1.00 42.50 84 VAL A CA 1
ATOM 691 C C . VAL A 1 84 ? -1.594 -24.458 -7.358 1.00 42.50 84 VAL A C 1
ATOM 693 O O . VAL A 1 84 ? -0.679 -25.176 -6.894 1.00 42.50 84 VAL A O 1
#

pLDDT: mean 78.84, std 9.61, range [42.5, 88.75]

Radius of gyration: 12.98 Å; Cα contacts (8 Å, |Δi|>4): 68; chains: 1; bounding box: 30×32×30 Å

Mean predicted aligned error: 6.65 Å

Foldseek 3Di:
DVVLLVVLVVVCLVPLLQPQQLVVDPVSLVVNLVSLLCSQPPCPRHDPCVVAPSVRSNVVSVVSSVCCSVQRNHPVGPVPPPPD

Secondary structure (DSSP, 8-state):
-HHHHHHHHHHHHHTGGGSTTTTT-HHHHHHHHHHHHHHHH-TTTS--TTT--HHHHHHHHHHHHHHHHHH-SSSS-TTTTT--

Nearest PDB structures (foldseek):
  6cap-assembly1_T  TM=4.454E-01  e=4.600E+00  Thermus thermophilus HB8